Protein AF-A0A962P0C4-F1 (afdb_monomer)

Solvent-accessible surface area (backbone atoms only — not comparable to full-atom values): 7167 Å² total; per-residue (Å²): 136,87,81,87,77,86,79,69,85,74,62,99,57,83,54,52,70,57,53,49,52,49,50,66,74,43,44,66,60,51,50,51,53,49,51,52,53,55,70,74,49,64,89,88,65,76,86,66,91,74,86,82,83,75,74,70,86,83,66,76,73,90,78,90,72,92,64,100,70,81,92,78,93,75,89,71,83,88,72,87,84,76,59,99,85,64,82,78,78,78,74,79,77,78,80,87,129

Secondary structure (DSSP, 8-state):
-----------TTTTHHHHHHHHHHTHHHHHHHHHHHHHTS-GGG-SS----PPPGGG-PPPPP---S-S------TT-SS--TT--PPPPPPPPP-

Mean predicted aligned error: 16.47 Å

Structure (mmCIF, N/CA/C/O backbone):
data_AF-A0A962P0C4-F1
#
_entry.id   AF-A0A962P0C4-F1
#
loop_
_atom_site.group_PDB
_atom_site.id
_atom_site.type_symbol
_atom_site.label_atom_id
_atom_site.label_alt_id
_atom_site.label_comp_id
_atom_site.label_asym_id
_atom_site.label_entity_id
_atom_site.label_seq_id
_atom_site.pdbx_PDB_ins_code
_atom_site.Cartn_x
_atom_site.Cartn_y
_atom_site.Cartn_z
_atom_site.occupancy
_atom_site.B_iso_or_equiv
_atom_site.auth_seq_id
_atom_site.auth_comp_id
_atom_site.auth_asym_id
_atom_site.auth_atom_id
_atom_site.pdbx_PDB_model_num
ATOM 1 N N . MET A 1 1 ? 28.237 7.966 -12.276 1.00 45.19 1 MET A N 1
ATOM 2 C CA . MET A 1 1 ? 26.866 7.555 -11.900 1.00 45.19 1 MET A CA 1
ATOM 3 C C . MET A 1 1 ? 26.126 8.776 -11.386 1.00 45.19 1 MET A C 1
ATOM 5 O O . MET A 1 1 ? 26.444 9.251 -10.306 1.00 45.19 1 MET A O 1
ATOM 9 N N . SER A 1 2 ? 25.223 9.349 -12.182 1.00 56.06 2 SER A N 1
ATOM 10 C CA . SER A 1 2 ? 24.446 10.524 -11.774 1.00 56.06 2 SER A CA 1
ATOM 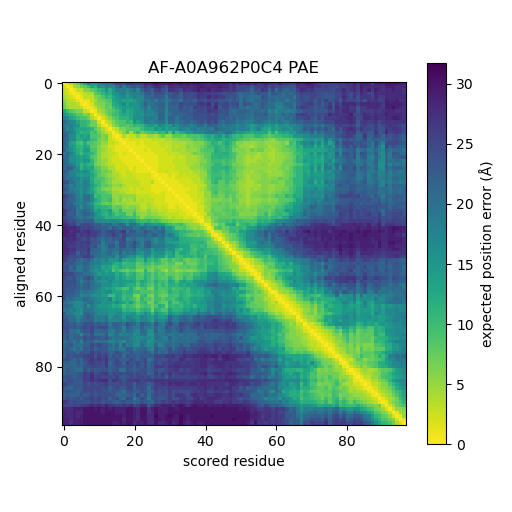11 C C . SER A 1 2 ? 23.213 10.079 -10.990 1.00 56.06 2 SER A C 1
ATOM 13 O O . SER A 1 2 ? 22.316 9.454 -11.553 1.00 56.06 2 SER A O 1
ATOM 15 N N . TYR A 1 3 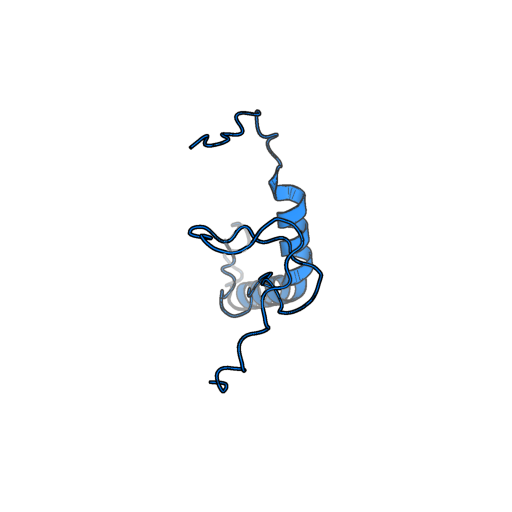? 23.170 10.390 -9.698 1.00 65.31 3 TYR A N 1
ATOM 16 C CA . TYR A 1 3 ? 21.983 10.191 -8.872 1.00 65.31 3 TYR A CA 1
ATOM 17 C C . TYR A 1 3 ? 21.062 11.400 -9.065 1.00 65.31 3 TYR A C 1
ATOM 19 O O . TYR A 1 3 ? 21.446 12.531 -8.762 1.00 65.31 3 TYR A O 1
ATOM 27 N N . ILE A 1 4 ? 19.871 11.190 -9.624 1.00 68.44 4 ILE A N 1
ATOM 28 C CA . ILE A 1 4 ? 18.893 12.269 -9.799 1.00 68.44 4 ILE A CA 1
ATOM 29 C C . ILE A 1 4 ? 18.190 12.470 -8.456 1.00 68.44 4 ILE A C 1
ATOM 31 O O . ILE A 1 4 ? 17.383 11.645 -8.037 1.00 68.44 4 ILE A O 1
ATOM 35 N N . ILE A 1 5 ? 18.512 13.568 -7.773 1.00 66.25 5 ILE A N 1
ATOM 36 C CA . ILE A 1 5 ? 17.848 13.976 -6.533 1.00 66.25 5 ILE A CA 1
ATOM 37 C C . ILE A 1 5 ? 16.813 15.046 -6.885 1.00 66.25 5 ILE A C 1
ATOM 39 O O . ILE A 1 5 ? 17.162 16.180 -7.218 1.00 66.25 5 ILE A O 1
ATOM 43 N N . ASP A 1 6 ? 15.531 14.688 -6.808 1.00 71.69 6 ASP A N 1
ATOM 44 C CA . ASP A 1 6 ? 14.431 15.642 -6.954 1.00 71.69 6 ASP A CA 1
ATOM 45 C C . ASP A 1 6 ? 14.312 16.500 -5.683 1.00 71.69 6 ASP A C 1
ATOM 47 O O . ASP A 1 6 ? 13.859 16.033 -4.639 1.00 71.69 6 ASP A O 1
ATOM 51 N N . ARG A 1 7 ? 14.753 17.762 -5.773 1.00 76.19 7 ARG A N 1
ATOM 52 C CA . ARG A 1 7 ? 14.742 18.743 -4.671 1.00 76.19 7 ARG A CA 1
ATOM 53 C C . ARG A 1 7 ? 13.507 19.651 -4.666 1.00 76.19 7 ARG A C 1
ATOM 55 O O . ARG A 1 7 ? 13.496 20.651 -3.950 1.00 76.19 7 ARG A O 1
ATOM 62 N N . ARG A 1 8 ? 12.495 19.382 -5.498 1.00 76.56 8 ARG A N 1
ATOM 63 C CA . ARG A 1 8 ? 11.297 20.234 -5.569 1.00 76.56 8 ARG A CA 1
ATOM 64 C C . ARG A 1 8 ? 10.579 20.246 -4.216 1.00 76.56 8 ARG A C 1
ATOM 66 O O . ARG A 1 8 ? 10.462 19.211 -3.566 1.00 76.56 8 ARG A O 1
ATOM 73 N N . LEU A 1 9 ? 10.084 21.417 -3.795 1.00 66.44 9 LEU A N 1
ATOM 74 C CA . LEU A 1 9 ? 9.319 21.557 -2.556 1.00 66.44 9 LEU A CA 1
ATOM 75 C C . LEU A 1 9 ? 8.034 20.740 -2.703 1.00 66.44 9 LEU A C 1
ATOM 77 O O . LEU A 1 9 ? 7.123 21.091 -3.457 1.00 66.44 9 LEU A O 1
ATOM 81 N N . ASN A 1 10 ? 7.994 19.588 -2.047 1.00 62.06 10 ASN A N 1
ATOM 82 C CA . ASN A 1 10 ? 6.867 18.693 -2.173 1.00 62.06 10 ASN A CA 1
ATOM 83 C C . ASN A 1 10 ? 5.647 19.361 -1.530 1.00 62.06 10 ASN A C 1
ATOM 85 O O . ASN A 1 10 ? 5.610 19.497 -0.311 1.00 62.06 10 ASN A O 1
ATOM 89 N N . GLY A 1 11 ? 4.659 19.788 -2.330 1.00 62.59 11 GLY A N 1
ATOM 90 C CA . GLY A 1 11 ? 3.401 20.321 -1.798 1.00 62.59 11 GLY A CA 1
ATOM 91 C C . GLY A 1 11 ? 2.852 19.379 -0.723 1.00 62.59 11 GLY A C 1
ATOM 92 O O . GLY A 1 11 ? 2.920 18.162 -0.904 1.00 62.59 11 GLY A O 1
ATOM 93 N N . ARG A 1 12 ? 2.350 19.928 0.395 1.00 63.34 12 ARG A N 1
ATOM 94 C CA . ARG A 1 12 ? 2.032 19.228 1.669 1.00 63.34 12 ARG A CA 1
ATOM 95 C C . ARG A 1 12 ? 1.031 18.051 1.577 1.00 63.34 12 ARG A C 1
ATOM 97 O O . ARG A 1 12 ? 0.616 17.517 2.594 1.00 63.34 12 ARG A O 1
ATOM 104 N N . HIS A 1 13 ? 0.664 17.621 0.372 1.00 63.53 13 HIS A N 1
ATOM 105 C CA . HIS A 1 13 ? -0.429 16.709 0.052 1.00 63.53 13 HIS A CA 1
ATOM 106 C C . HIS A 1 13 ? -0.067 15.653 -1.008 1.00 63.53 13 HIS A C 1
ATOM 108 O O . HIS A 1 13 ? -0.960 15.083 -1.634 1.00 63.53 13 HIS A O 1
ATOM 114 N N . LYS A 1 14 ? 1.224 15.360 -1.228 1.00 64.69 14 LYS A N 1
ATOM 115 C CA . LYS A 1 14 ? 1.669 14.403 -2.265 1.00 64.69 14 LYS A CA 1
ATOM 116 C C . LYS A 1 14 ? 1.035 13.011 -2.185 1.00 64.69 14 LYS A C 1
ATOM 118 O O . LYS A 1 14 ? 0.964 12.326 -3.198 1.00 64.69 14 LYS A O 1
ATOM 123 N N . SER A 1 15 ? 0.561 12.600 -1.014 1.00 68.31 15 SER A N 1
ATOM 124 C CA . SER A 1 15 ? -0.069 11.299 -0.795 1.00 68.31 15 SER A CA 1
ATOM 125 C C . SER A 1 15 ? -1.596 11.345 -0.706 1.00 68.31 15 SER A C 1
ATOM 127 O O . SER A 1 15 ? -2.192 10.301 -0.469 1.00 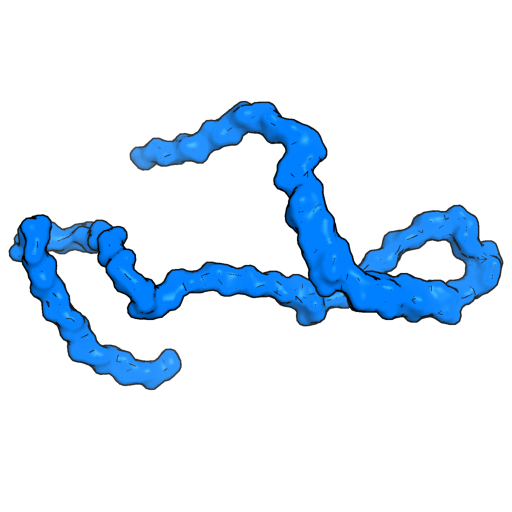68.31 15 SER A O 1
ATOM 129 N N . MET A 1 16 ? -2.262 12.491 -0.915 1.00 74.50 16 MET A N 1
ATOM 130 C CA . MET A 1 16 ? -3.725 12.590 -0.749 1.00 74.50 16 MET A CA 1
ATOM 131 C C . MET A 1 16 ? -4.492 11.621 -1.651 1.00 74.50 16 MET A C 1
ATOM 133 O O . MET A 1 16 ? -5.429 10.973 -1.198 1.00 74.50 16 MET A O 1
ATOM 137 N N . VAL A 1 17 ? -4.048 11.454 -2.898 1.00 79.81 17 VAL A N 1
ATOM 138 C CA . VAL A 1 17 ? -4.651 10.494 -3.835 1.00 79.81 17 VAL A CA 1
ATOM 139 C C . VAL A 1 17 ? -4.442 9.051 -3.362 1.00 79.81 17 VAL A C 1
ATOM 141 O O . VAL A 1 17 ? -5.371 8.251 -3.416 1.00 79.81 17 VAL A O 1
ATOM 144 N N . ASN A 1 18 ? -3.257 8.713 -2.844 1.00 78.06 18 ASN A N 1
ATOM 145 C CA . ASN A 1 18 ? -2.993 7.378 -2.296 1.00 78.06 18 ASN A CA 1
ATOM 146 C C . ASN A 1 18 ? -3.774 7.120 -1.006 1.00 78.06 18 ASN A C 1
ATOM 148 O O . ASN A 1 18 ? -4.307 6.031 -0.832 1.00 78.06 18 ASN A O 1
ATOM 152 N N . ARG A 1 19 ? -3.902 8.125 -0.134 1.00 80.81 19 ARG A N 1
ATOM 153 C CA . ARG A 1 19 ? -4.719 8.052 1.081 1.00 80.81 19 ARG A CA 1
ATOM 154 C C . ARG A 1 19 ? -6.190 7.832 0.739 1.00 80.81 19 ARG A C 1
ATOM 156 O O . ARG A 1 19 ? -6.825 6.986 1.352 1.00 80.81 19 ARG A O 1
ATOM 163 N N . GLN A 1 20 ? -6.712 8.544 -0.258 1.00 83.81 20 GLN A N 1
ATOM 164 C CA . GLN A 1 20 ? -8.075 8.344 -0.746 1.00 83.81 20 GLN A CA 1
ATOM 165 C C . GLN A 1 20 ? -8.263 6.923 -1.292 1.00 83.81 20 GLN A C 1
ATOM 167 O O . GLN A 1 20 ? -9.170 6.223 -0.860 1.00 83.81 20 GLN A O 1
ATOM 172 N N . ARG A 1 21 ? -7.347 6.445 -2.148 1.00 82.69 21 ARG A N 1
ATOM 173 C CA . ARG A 1 21 ? -7.378 5.064 -2.664 1.00 82.69 21 ARG A CA 1
ATOM 174 C C . ARG A 1 21 ? -7.309 4.016 -1.556 1.00 82.69 21 ARG A C 1
ATOM 176 O O . ARG A 1 21 ? -7.988 3.001 -1.657 1.00 82.69 21 ARG A O 1
ATOM 183 N N . PHE A 1 22 ? -6.501 4.250 -0.523 1.00 82.38 22 PHE A N 1
ATOM 184 C CA . PHE A 1 22 ? -6.430 3.386 0.652 1.00 82.38 22 PHE A CA 1
ATOM 185 C C . PHE A 1 22 ? -7.785 3.329 1.367 1.00 82.38 22 PHE A C 1
ATOM 187 O O . PHE A 1 22 ? -8.305 2.242 1.606 1.00 82.38 22 PHE A O 1
ATOM 194 N N . LEU A 1 23 ? -8.389 4.488 1.647 1.00 84.19 23 LEU A N 1
ATOM 195 C CA . LEU A 1 23 ? -9.695 4.565 2.305 1.00 84.19 23 LEU A CA 1
ATOM 196 C C . LEU A 1 23 ? -10.803 3.916 1.473 1.00 84.19 23 LEU A C 1
ATOM 198 O O . LEU A 1 23 ? -11.644 3.224 2.036 1.00 84.19 23 LEU A O 1
ATOM 202 N N . ASP A 1 24 ? -10.796 4.104 0.154 1.00 85.44 24 ASP A N 1
ATOM 203 C CA . ASP A 1 24 ? -11.791 3.512 -0.740 1.00 85.44 24 ASP A CA 1
ATOM 204 C C . ASP A 1 24 ? -11.627 1.992 -0.848 1.00 85.44 24 ASP A C 1
ATOM 206 O O . ASP A 1 24 ? -12.617 1.264 -0.792 1.00 85.44 24 ASP A O 1
ATOM 210 N N . ARG A 1 25 ? -10.384 1.499 -0.949 1.00 82.75 25 ARG A N 1
ATOM 211 C CA . ARG A 1 25 ? -10.084 0.063 -1.056 1.00 82.75 25 ARG A CA 1
ATOM 212 C C . ARG A 1 25 ? -10.424 -0.698 0.223 1.00 82.75 25 ARG A C 1
ATOM 214 O O . ARG A 1 25 ? -10.977 -1.788 0.137 1.00 82.75 25 ARG A O 1
ATOM 221 N N . TYR A 1 26 ? -10.112 -0.128 1.386 1.00 82.38 26 TYR A N 1
ATOM 222 C CA . TYR A 1 26 ? -10.251 -0.802 2.683 1.00 82.38 26 TYR A CA 1
ATOM 223 C C . TYR A 1 26 ? -11.470 -0.336 3.490 1.00 82.38 26 TYR A C 1
ATOM 225 O O . TYR A 1 26 ? -11.574 -0.588 4.690 1.00 82.38 26 TYR A O 1
ATOM 233 N N . LYS A 1 27 ? -12.423 0.350 2.847 1.00 85.12 27 LYS A N 1
ATOM 234 C CA . LYS A 1 27 ? -13.610 0.925 3.499 1.00 85.12 27 LYS A CA 1
ATOM 235 C C . LYS A 1 27 ? -14.429 -0.104 4.281 1.00 85.12 27 LYS A C 1
ATOM 237 O O . LYS A 1 27 ? -14.979 0.231 5.327 1.00 85.12 27 LYS A O 1
ATOM 242 N N . ALA A 1 28 ? -14.544 -1.327 3.761 1.00 84.12 28 ALA A N 1
ATOM 243 C CA . ALA A 1 28 ? -15.308 -2.401 4.391 1.00 84.12 28 ALA A CA 1
ATOM 244 C C . ALA A 1 28 ? -14.635 -2.879 5.687 1.00 84.12 28 ALA A C 1
ATOM 246 O O . ALA A 1 28 ? -15.266 -2.867 6.739 1.00 84.12 28 ALA A O 1
ATOM 247 N N . GLN A 1 29 ? -13.336 -3.173 5.628 1.00 80.69 29 GLN A N 1
ATOM 248 C CA . GLN A 1 29 ? -12.529 -3.627 6.763 1.00 80.69 29 GLN A CA 1
ATOM 249 C C . GLN A 1 29 ? -12.421 -2.553 7.852 1.00 80.69 29 GLN A C 1
ATOM 251 O O . GLN A 1 29 ? -12.472 -2.860 9.042 1.00 80.69 29 GLN A O 1
ATOM 256 N N . ILE A 1 30 ? -12.323 -1.277 7.456 1.00 80.62 30 ILE A N 1
ATOM 257 C CA . ILE A 1 30 ? -12.350 -0.148 8.395 1.00 80.62 30 ILE A CA 1
ATOM 258 C C . ILE A 1 30 ? -13.688 -0.105 9.136 1.00 80.62 30 ILE A C 1
ATOM 260 O O . ILE A 1 30 ? -13.702 0.068 10.350 1.00 80.62 30 ILE A O 1
ATOM 264 N N . ARG A 1 31 ? -14.815 -0.275 8.433 1.00 83.75 31 ARG A N 1
ATOM 265 C CA . ARG A 1 31 ? -16.146 -0.273 9.059 1.00 83.75 31 ARG A CA 1
ATOM 266 C C . ARG A 1 31 ? -16.328 -1.425 10.038 1.00 83.75 31 ARG A C 1
ATOM 268 O O . ARG A 1 31 ? -16.848 -1.191 11.121 1.00 83.75 31 ARG A O 1
ATOM 275 N N . GLU A 1 32 ? -15.893 -2.624 9.670 1.00 83.81 32 GLU A N 1
ATOM 276 C CA . GLU A 1 32 ? -15.941 -3.805 10.536 1.00 83.81 32 GLU A CA 1
ATOM 277 C C . GLU A 1 32 ? -15.082 -3.608 11.789 1.00 83.81 32 GLU A C 1
ATOM 279 O O . GLU A 1 32 ? -15.579 -3.730 12.902 1.00 83.81 32 GLU A O 1
ATOM 284 N N . SER A 1 33 ? -13.836 -3.157 11.622 1.00 78.56 33 SER A N 1
ATOM 285 C CA . SER A 1 33 ? -12.927 -2.898 12.748 1.00 78.56 33 SER A CA 1
ATOM 286 C C . SER A 1 33 ? -13.459 -1.814 13.694 1.00 78.56 33 SER A C 1
ATOM 288 O O . SER A 1 33 ? -13.299 -1.910 14.908 1.00 78.56 33 SER A O 1
ATOM 290 N N . VAL A 1 34 ? -14.115 -0.780 13.153 1.00 78.81 34 VAL A N 1
ATOM 291 C CA . VAL A 1 34 ? -14.776 0.266 13.949 1.00 78.81 34 VAL A CA 1
ATOM 292 C C . VAL A 1 34 ? -16.007 -0.283 14.674 1.00 78.81 34 VAL A C 1
ATOM 294 O O . VAL A 1 34 ? -16.215 0.056 15.837 1.00 78.81 34 VAL A O 1
ATOM 297 N N . ALA A 1 35 ? -16.813 -1.126 14.024 1.00 80.81 35 ALA A N 1
AT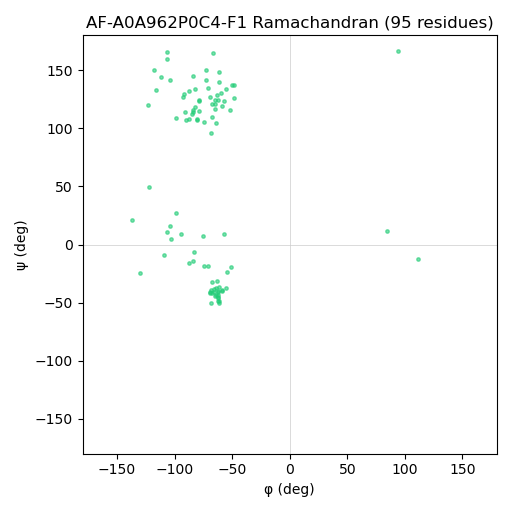OM 298 C CA . ALA A 1 35 ? -17.987 -1.744 14.637 1.00 80.81 35 ALA A CA 1
ATOM 299 C C . ALA A 1 35 ? -17.594 -2.693 15.782 1.00 80.81 35 ALA A C 1
ATOM 301 O O . ALA A 1 35 ? -18.157 -2.610 16.874 1.00 80.81 35 ALA A O 1
ATOM 302 N N . ASP A 1 36 ? -16.567 -3.515 15.572 1.00 79.00 36 ASP A N 1
ATOM 303 C CA . ASP A 1 36 ? -16.002 -4.401 16.588 1.00 79.00 36 ASP A CA 1
ATOM 304 C C . ASP A 1 36 ? -15.431 -3.616 17.770 1.00 79.00 36 ASP A C 1
ATOM 306 O O . ASP A 1 36 ? -15.711 -3.948 18.925 1.00 79.00 36 ASP A O 1
ATOM 310 N N . ALA A 1 37 ? -14.666 -2.554 17.502 1.00 74.38 37 ALA A N 1
ATOM 311 C CA . ALA A 1 37 ? -14.130 -1.682 18.543 1.00 74.38 37 ALA A CA 1
ATOM 312 C C . ALA A 1 37 ? -15.249 -0.992 19.341 1.00 74.38 37 ALA A C 1
ATOM 314 O O . ALA A 1 37 ? -15.180 -0.933 20.566 1.00 74.38 37 ALA A O 1
ATOM 315 N N . ALA A 1 38 ? -16.313 -0.533 18.672 1.00 73.50 38 ALA A N 1
ATOM 316 C CA . ALA A 1 38 ? -17.472 0.066 19.328 1.00 73.50 38 ALA A CA 1
ATOM 317 C C . ALA A 1 38 ? -18.248 -0.946 20.187 1.00 73.50 38 ALA A C 1
ATOM 319 O O . ALA A 1 38 ? -18.678 -0.601 21.284 1.00 73.50 38 ALA A O 1
ATOM 320 N N . SER A 1 39 ? -18.386 -2.196 19.732 1.00 73.44 39 SER A N 1
ATOM 321 C CA . SER A 1 39 ? -19.085 -3.255 20.477 1.00 73.44 39 SER A CA 1
ATOM 322 C C . SER A 1 39 ? -18.364 -3.674 21.763 1.00 73.44 39 SER A C 1
ATOM 324 O O . SER A 1 39 ? -19.003 -4.020 22.753 1.00 73.44 39 SER A O 1
ATOM 326 N N . LYS A 1 40 ? -17.027 -3.616 21.762 1.00 71.12 40 LYS A N 1
ATOM 327 C CA . LYS A 1 40 ? -16.172 -3.947 22.913 1.00 71.12 40 LYS A CA 1
ATOM 328 C C . LYS A 1 40 ? -16.029 -2.783 23.900 1.00 71.12 40 LYS A C 1
ATOM 330 O O . LYS A 1 40 ? -15.428 -2.958 24.960 1.00 71.12 40 LYS A O 1
ATOM 335 N N . ARG A 1 41 ? -16.551 -1.599 23.566 1.00 63.06 41 ARG A N 1
ATOM 336 C CA . ARG A 1 41 ? -16.409 -0.381 24.368 1.00 63.06 41 ARG A CA 1
ATOM 337 C C . ARG A 1 41 ? -17.439 -0.363 25.502 1.00 63.06 41 ARG A C 1
ATOM 339 O O . ARG A 1 41 ? -18.624 -0.594 25.284 1.00 63.06 41 ARG A O 1
ATOM 346 N N . SER A 1 42 ? -16.997 -0.040 26.717 1.00 56.69 42 SER A N 1
ATOM 347 C CA . SER A 1 42 ? -17.906 0.334 27.808 1.00 56.69 42 SER A CA 1
ATOM 348 C C . SER A 1 42 ? -18.497 1.718 27.514 1.00 56.69 42 SER A C 1
ATOM 350 O O . SER A 1 42 ? -17.760 2.639 27.162 1.00 56.69 42 SER A O 1
ATOM 352 N N . ILE A 1 43 ? -19.814 1.874 27.694 1.00 60.06 43 ILE A N 1
ATOM 353 C CA . ILE A 1 43 ? -20.611 3.102 27.457 1.00 60.06 43 ILE A CA 1
ATOM 354 C C . ILE A 1 43 ? -20.020 4.353 28.145 1.00 60.06 43 ILE A C 1
ATOM 356 O O . ILE A 1 43 ? -20.301 5.482 27.756 1.00 60.06 43 ILE A O 1
ATOM 360 N N . THR A 1 44 ? -19.162 4.172 29.147 1.00 61.12 44 THR A N 1
ATOM 361 C CA . THR A 1 44 ? -18.554 5.239 29.951 1.00 61.12 44 THR A CA 1
ATOM 362 C C . THR A 1 44 ? -17.453 6.050 29.264 1.00 61.12 44 THR A C 1
ATOM 364 O O . THR A 1 44 ? -17.146 7.131 29.750 1.00 61.12 44 THR A O 1
ATOM 367 N N . ASP A 1 45 ? -16.842 5.575 28.174 1.00 57.34 45 ASP A N 1
ATOM 368 C CA . ASP A 1 45 ? -15.677 6.243 27.562 1.00 57.34 45 ASP A CA 1
ATOM 369 C C . ASP A 1 45 ? -15.937 6.617 26.099 1.00 57.34 45 ASP A C 1
ATOM 371 O O . ASP A 1 45 ? -15.160 6.262 25.225 1.00 57.34 45 ASP A O 1
ATOM 375 N N . MET A 1 46 ? -17.066 7.267 25.793 1.00 60.31 46 MET A N 1
ATOM 376 C CA . MET A 1 46 ? -17.457 7.635 24.418 1.00 60.31 46 MET A CA 1
ATOM 377 C C . MET A 1 46 ? -16.836 8.950 23.905 1.00 60.31 46 MET A C 1
ATOM 379 O O . MET A 1 46 ? -16.876 9.208 22.705 1.00 60.31 46 MET A O 1
ATOM 383 N N . GLU A 1 47 ? -16.253 9.782 24.776 1.00 59.28 47 GLU A N 1
ATOM 384 C CA . GLU A 1 47 ? -15.801 11.142 24.418 1.00 59.28 47 GLU A CA 1
ATOM 385 C C . GLU A 1 47 ? -14.369 11.220 23.859 1.00 59.28 47 GLU A C 1
ATOM 387 O O . GLU A 1 47 ? -14.000 12.217 23.236 1.00 59.28 47 GLU A O 1
ATOM 392 N N . ARG A 1 48 ? -13.539 10.185 24.035 1.00 61.69 48 ARG A N 1
ATOM 393 C CA . ARG A 1 48 ? -12.147 10.192 23.554 1.00 61.69 48 ARG A CA 1
ATOM 394 C C . ARG A 1 48 ? -12.027 9.582 22.158 1.00 61.69 48 ARG A C 1
ATOM 396 O O . ARG A 1 48 ? -12.464 8.457 21.912 1.00 61.69 48 ARG A O 1
ATOM 403 N N . GLY A 1 49 ? -11.405 10.316 21.234 1.00 57.31 49 GLY A N 1
ATOM 404 C CA . GLY A 1 49 ? -11.013 9.780 19.930 1.00 57.31 49 GLY A CA 1
ATOM 405 C C . GLY A 1 49 ? -9.999 8.653 20.114 1.00 57.31 49 GLY A C 1
ATOM 406 O O . GLY A 1 49 ? -8.973 8.852 20.759 1.00 57.31 49 GLY A O 1
ATOM 407 N N . GLU A 1 50 ? -10.294 7.473 19.575 1.00 61.03 50 GLU A N 1
ATOM 408 C CA . GLU A 1 50 ? -9.465 6.280 19.749 1.00 61.03 50 GLU A CA 1
ATOM 409 C C . GLU A 1 50 ? -8.810 5.874 18.424 1.00 61.03 50 GLU A C 1
ATOM 411 O O . GLU A 1 50 ? -9.390 6.021 17.344 1.00 61.03 50 GLU A O 1
ATOM 416 N N . SER A 1 51 ? -7.577 5.374 18.501 1.00 62.50 51 SER A N 1
ATOM 417 C CA . SER A 1 51 ? -6.856 4.833 17.353 1.00 62.50 51 SER A CA 1
ATOM 418 C C . SER A 1 51 ? -7.326 3.406 17.072 1.00 62.50 51 SER A C 1
ATOM 420 O O . SER A 1 51 ? -6.987 2.485 17.813 1.00 62.50 51 SER A O 1
ATOM 422 N N . VAL A 1 52 ? -8.076 3.205 15.990 1.00 65.69 52 VAL A N 1
ATOM 423 C CA . VAL A 1 52 ? -8.479 1.863 15.543 1.00 65.69 52 VAL A CA 1
ATOM 424 C C . VAL A 1 52 ? -7.311 1.208 14.805 1.00 65.69 52 VAL A C 1
ATOM 426 O O . VAL A 1 52 ? -6.891 1.681 13.748 1.00 65.69 52 VAL A O 1
ATOM 429 N N . SER A 1 53 ? -6.773 0.128 15.373 1.00 65.88 53 SER A N 1
ATOM 430 C CA . SER A 1 53 ? -5.719 -0.674 14.747 1.00 65.88 53 SER A CA 1
ATOM 431 C C . SER A 1 53 ? -6.337 -1.652 13.748 1.00 65.88 53 SER A C 1
ATOM 433 O O . SER A 1 53 ? -7.144 -2.499 14.127 1.00 65.88 53 SER A O 1
ATOM 435 N N . LEU A 1 54 ? -5.978 -1.522 12.471 1.00 67.56 54 LEU A N 1
ATOM 436 C CA . LEU A 1 54 ? -6.435 -2.425 11.415 1.00 67.56 54 LEU A CA 1
ATOM 437 C C . LEU A 1 54 ? -5.480 -3.627 11.323 1.00 67.56 54 LEU A C 1
ATOM 439 O O . LEU A 1 54 ? -4.262 -3.422 11.262 1.00 67.56 54 LEU A O 1
ATOM 443 N N . PRO A 1 55 ? -5.984 -4.872 11.278 1.00 65.75 55 PRO A N 1
ATOM 444 C CA . PRO A 1 55 ? -5.138 -6.044 11.099 1.00 65.75 55 PRO A CA 1
ATOM 445 C C . PRO A 1 55 ? -4.427 -5.991 9.740 1.00 65.75 55 PRO A C 1
ATOM 447 O O . PRO A 1 55 ? -5.042 -5.809 8.693 1.00 65.75 55 PRO A O 1
ATOM 450 N N . THR A 1 56 ? -3.105 -6.168 9.747 1.00 63.94 56 THR A N 1
ATOM 451 C CA . THR A 1 56 ? -2.237 -5.991 8.567 1.00 63.94 56 THR A CA 1
ATOM 452 C C . THR A 1 56 ? -2.407 -7.090 7.515 1.00 63.94 56 THR A C 1
ATOM 454 O O . THR A 1 56 ? -2.003 -6.911 6.368 1.00 63.94 56 THR A O 1
ATOM 457 N N . LYS A 1 57 ? -2.991 -8.233 7.900 1.00 61.03 57 LYS A N 1
ATOM 458 C CA . LYS A 1 57 ? -3.062 -9.452 7.082 1.00 61.03 57 LYS A CA 1
ATOM 459 C C . LYS A 1 57 ? -3.865 -9.266 5.790 1.00 61.03 57 LYS A C 1
ATOM 461 O O . LYS A 1 57 ? -3.501 -9.854 4.779 1.00 61.03 57 LYS A O 1
ATOM 466 N N . ASP A 1 58 ? -4.873 -8.396 5.809 1.00 6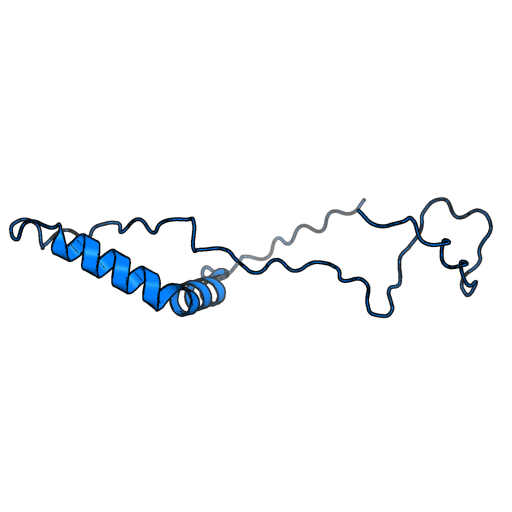1.91 58 ASP A N 1
ATOM 467 C CA . ASP A 1 58 ? -5.796 -8.201 4.683 1.00 61.91 58 ASP A CA 1
ATOM 468 C C . ASP A 1 58 ? -5.557 -6.881 3.924 1.00 61.91 58 ASP A C 1
ATOM 470 O O . ASP A 1 58 ? -6.354 -6.489 3.074 1.00 61.91 58 ASP A O 1
ATOM 474 N N . ILE A 1 59 ? -4.441 -6.191 4.204 1.00 68.19 59 ILE A N 1
ATOM 475 C CA . ILE A 1 59 ? -4.054 -4.914 3.572 1.00 68.19 59 ILE A CA 1
ATOM 476 C C . ILE A 1 59 ? -3.022 -5.141 2.448 1.00 68.19 59 ILE A C 1
ATOM 478 O O . ILE A 1 59 ? -2.193 -4.281 2.147 1.00 68.19 59 ILE A O 1
ATOM 482 N N . SER A 1 60 ? -3.027 -6.317 1.816 1.00 69.31 60 SER A N 1
ATOM 483 C CA . SER A 1 60 ? -2.073 -6.639 0.751 1.00 69.31 60 SER A CA 1
ATOM 484 C C . SER A 1 60 ? -2.287 -5.742 -0.472 1.00 69.31 60 SER A C 1
ATOM 486 O O . SER A 1 60 ? -3.356 -5.746 -1.086 1.00 69.31 60 SER A O 1
ATOM 488 N N . GLU A 1 61 ? -1.260 -4.988 -0.855 1.00 70.44 61 GLU A N 1
ATOM 489 C CA . GLU A 1 61 ? -1.285 -4.183 -2.073 1.00 70.44 61 GLU A CA 1
ATOM 490 C C . GLU A 1 61 ? -0.895 -5.020 -3.302 1.00 70.44 61 GLU A C 1
ATOM 492 O O . GLU A 1 61 ? -0.033 -5.896 -3.204 1.00 70.44 61 GLU A O 1
ATOM 497 N N . PRO A 1 62 ? -1.489 -4.753 -4.480 1.00 71.00 62 PRO A N 1
ATOM 498 C CA . PRO A 1 62 ? -1.032 -5.369 -5.714 1.00 71.00 62 PRO A CA 1
ATOM 499 C C . PRO A 1 62 ? 0.383 -4.882 -6.028 1.00 71.00 62 PRO A C 1
ATOM 501 O O . PRO A 1 62 ? 0.629 -3.679 -6.145 1.00 71.00 62 PRO A O 1
ATOM 504 N N . VAL A 1 63 ? 1.307 -5.825 -6.191 1.00 75.12 63 VAL A N 1
ATOM 505 C CA . VAL A 1 63 ? 2.678 -5.527 -6.596 1.00 75.12 63 VAL A CA 1
ATOM 506 C C . VAL A 1 63 ? 2.775 -5.612 -8.114 1.00 75.12 63 VAL A C 1
ATOM 508 O O . VAL A 1 63 ? 2.346 -6.585 -8.735 1.00 75.12 63 VAL A O 1
ATOM 511 N N . PHE A 1 64 ? 3.339 -4.574 -8.727 1.00 76.50 64 PHE A N 1
ATOM 512 C CA . PHE A 1 64 ? 3.664 -4.609 -10.145 1.00 76.50 64 PHE A CA 1
ATOM 513 C C . PHE A 1 64 ? 4.959 -5.391 -10.344 1.00 76.50 64 PHE A C 1
ATOM 515 O O . PHE A 1 64 ? 5.998 -5.044 -9.784 1.00 76.50 64 PHE A O 1
ATOM 522 N N . HIS A 1 65 ? 4.901 -6.417 -11.185 1.00 75.62 65 HIS A N 1
ATOM 523 C CA . HIS A 1 65 ? 6.072 -7.165 -11.616 1.00 75.62 65 HIS A CA 1
ATOM 524 C C . HIS A 1 65 ? 6.255 -7.033 -13.123 1.00 75.62 65 HIS A C 1
ATOM 526 O O . HIS A 1 65 ? 5.301 -6.903 -13.894 1.00 75.62 65 HIS A O 1
ATOM 532 N N . HIS A 1 66 ? 7.507 -7.103 -13.557 1.00 77.75 66 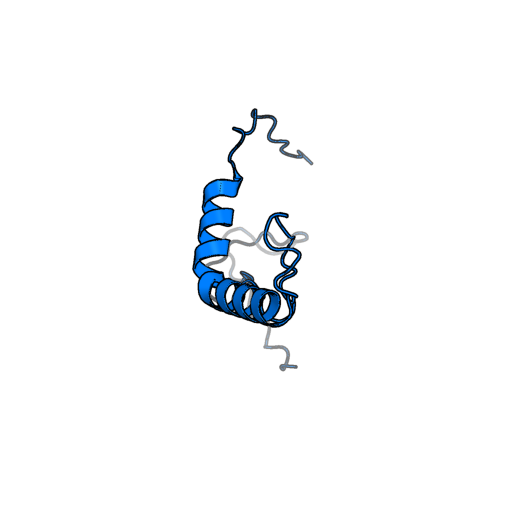HIS A N 1
ATOM 533 C CA . HIS A 1 66 ? 7.846 -7.214 -14.964 1.00 77.75 66 HIS A CA 1
ATOM 534 C C . HIS A 1 66 ? 7.414 -8.595 -15.494 1.00 77.75 66 HIS A C 1
ATOM 536 O O . HIS A 1 66 ? 8.155 -9.563 -15.374 1.00 77.75 66 HIS A O 1
ATOM 542 N N . GLY A 1 67 ? 6.233 -8.696 -16.117 1.00 72.50 67 GLY A N 1
ATOM 543 C CA . GLY A 1 67 ? 5.743 -9.944 -16.738 1.00 72.50 67 GLY A CA 1
ATOM 544 C C . GLY A 1 67 ? 6.570 -10.390 -17.955 1.00 72.50 67 GLY A C 1
ATOM 545 O O . GLY A 1 67 ? 7.327 -9.600 -18.500 1.00 72.50 67 GLY A O 1
ATOM 546 N N . GLN A 1 68 ? 6.446 -11.632 -18.428 1.00 71.94 68 GLN A N 1
ATOM 547 C CA . GLN A 1 68 ? 7.266 -12.144 -19.549 1.00 71.94 68 GLN A CA 1
ATOM 548 C C . GLN A 1 68 ? 6.86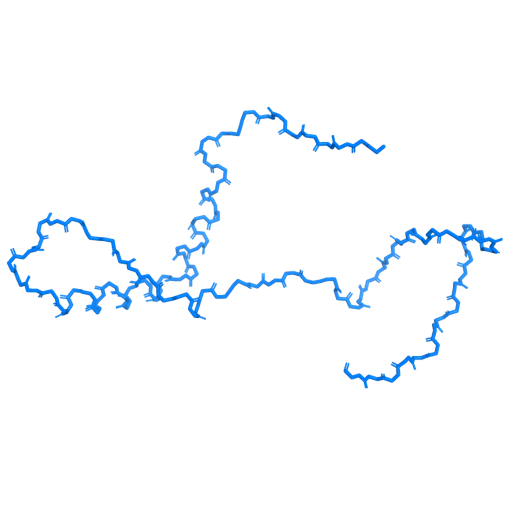6 -11.634 -20.955 1.00 71.94 68 GLN A C 1
ATOM 550 O O . GLN A 1 68 ? 7.388 -12.111 -21.959 1.00 71.94 68 GLN A O 1
ATOM 555 N N . GLY A 1 69 ? 5.938 -10.679 -21.046 1.00 73.81 69 GLY A N 1
ATOM 556 C CA . GLY A 1 69 ? 5.406 -10.171 -22.312 1.00 73.81 69 GLY A CA 1
ATOM 557 C C . GLY A 1 69 ? 5.899 -8.773 -22.692 1.00 73.81 69 GLY A C 1
ATOM 558 O O . GLY A 1 69 ? 6.410 -8.021 -21.858 1.00 73.81 69 GLY A O 1
ATOM 559 N N . GLY A 1 70 ? 5.667 -8.419 -23.957 1.00 74.12 70 GLY A N 1
ATOM 560 C CA . GLY A 1 70 ? 5.976 -7.110 -24.535 1.00 74.12 70 GLY A CA 1
ATOM 561 C C . GLY A 1 70 ? 7.339 -7.040 -25.228 1.00 74.12 70 GLY A C 1
ATOM 562 O O . 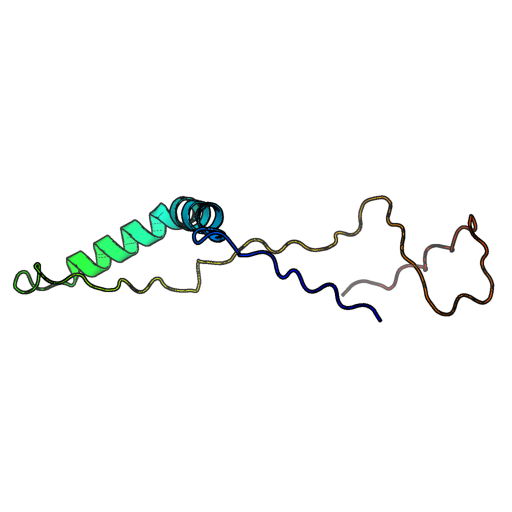GLY A 1 70 ? 8.180 -7.926 -25.084 1.00 74.12 70 GLY A O 1
ATOM 563 N N . VAL A 1 71 ? 7.545 -5.969 -25.997 1.00 71.25 71 VAL A N 1
ATOM 564 C CA . VAL A 1 71 ? 8.859 -5.620 -26.553 1.00 71.25 71 VAL A CA 1
ATOM 565 C C . VAL A 1 71 ? 9.666 -4.960 -25.439 1.00 71.25 71 VAL A C 1
ATOM 567 O O . VAL A 1 71 ? 9.198 -4.006 -24.817 1.00 71.25 71 VAL A O 1
ATOM 570 N N . ARG A 1 72 ? 10.845 -5.507 -25.140 1.00 69.88 72 ARG A N 1
ATOM 571 C CA . ARG A 1 72 ? 11.747 -4.994 -24.107 1.00 69.88 72 ARG A CA 1
ATOM 572 C C . ARG A 1 72 ? 13.097 -4.691 -24.716 1.00 69.88 72 ARG A C 1
ATOM 574 O O . ARG A 1 72 ? 13.781 -5.610 -25.154 1.00 69.88 72 ARG A O 1
ATOM 581 N N . ASP A 1 73 ? 13.492 -3.433 -24.626 1.00 71.81 73 ASP A N 1
ATOM 582 C CA . ASP A 1 73 ? 14.855 -3.022 -24.922 1.00 71.81 73 ASP A CA 1
ATOM 583 C C . ASP A 1 73 ? 15.656 -3.103 -23.622 1.00 71.81 73 ASP A C 1
ATOM 585 O O . ASP A 1 73 ? 15.454 -2.320 -22.691 1.00 71.81 73 ASP A O 1
ATOM 589 N N . MET A 1 74 ? 16.525 -4.108 -23.519 1.00 70.62 74 MET A N 1
ATOM 590 C CA . MET A 1 74 ? 17.411 -4.299 -22.373 1.00 70.62 74 MET A CA 1
ATOM 591 C C . MET A 1 74 ? 18.859 -4.162 -22.831 1.00 70.62 74 MET A C 1
ATOM 593 O O . MET A 1 74 ? 19.264 -4.748 -23.832 1.00 70.62 74 MET A O 1
ATOM 597 N N . VAL A 1 75 ? 19.651 -3.393 -22.086 1.00 71.69 75 VAL A N 1
ATOM 598 C CA . VAL A 1 75 ? 21.087 -3.276 -22.342 1.00 71.69 75 VAL A CA 1
ATOM 599 C C . VAL A 1 75 ? 21.799 -4.397 -21.595 1.00 71.69 75 VAL A C 1
ATOM 601 O O . VAL A 1 75 ? 21.900 -4.371 -20.370 1.00 71.69 75 VAL A O 1
ATOM 604 N N . HIS A 1 76 ? 22.301 -5.381 -22.335 1.00 71.19 76 HIS A N 1
ATOM 605 C CA . HIS A 1 76 ? 23.174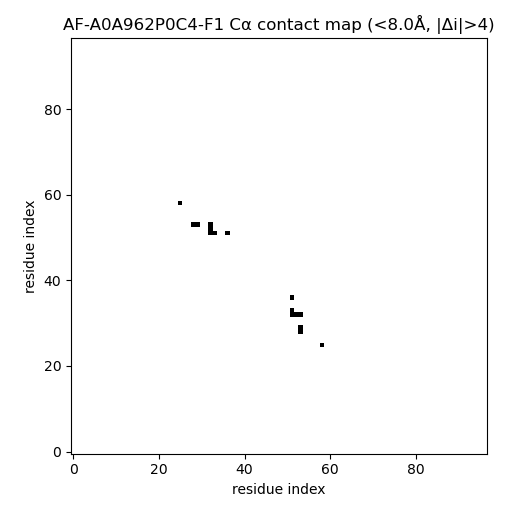 -6.413 -21.788 1.00 71.19 76 HIS A CA 1
ATOM 606 C C . HIS A 1 76 ? 24.615 -5.897 -21.758 1.00 71.19 76 HIS A C 1
ATOM 608 O O . HIS A 1 76 ? 25.225 -5.637 -22.797 1.00 71.19 76 HIS A O 1
ATOM 614 N N . THR A 1 77 ? 25.169 -5.718 -20.561 1.00 75.31 77 THR A N 1
ATOM 615 C CA . THR A 1 77 ? 26.587 -5.391 -20.384 1.00 75.31 77 THR A CA 1
ATOM 616 C C . THR A 1 77 ? 27.461 -6.613 -20.688 1.00 75.31 77 THR A C 1
ATOM 618 O O . THR A 1 77 ? 27.042 -7.751 -20.500 1.00 75.31 77 THR A O 1
ATOM 621 N N . GLY A 1 78 ? 28.687 -6.387 -21.172 1.00 75.88 78 GLY A N 1
ATOM 622 C CA . GLY A 1 78 ? 29.623 -7.474 -21.502 1.00 75.88 78 GLY A CA 1
ATOM 623 C C . GLY A 1 78 ? 29.441 -8.090 -22.892 1.00 75.88 78 GLY A C 1
ATOM 624 O O . GLY A 1 78 ? 30.043 -9.121 -23.180 1.00 75.88 78 GLY A O 1
ATOM 625 N N . ASN A 1 79 ? 28.650 -7.460 -23.761 1.00 71.50 79 ASN A N 1
ATOM 626 C CA . ASN A 1 79 ? 28.525 -7.862 -25.153 1.00 71.50 79 ASN A CA 1
ATOM 627 C C . ASN A 1 79 ? 29.862 -7.672 -25.901 1.00 71.50 79 ASN A C 1
ATOM 629 O O . ASN A 1 79 ? 30.350 -6.548 -26.021 1.00 71.50 79 ASN A O 1
ATOM 633 N N . LYS A 1 80 ? 30.449 -8.774 -26.378 1.00 69.69 80 LYS A N 1
ATOM 634 C CA . LYS A 1 80 ? 31.679 -8.787 -27.189 1.00 69.69 80 LYS A CA 1
ATOM 635 C C . LYS A 1 80 ? 31.433 -9.161 -28.655 1.00 69.69 80 LYS A C 1
ATOM 637 O O . LYS A 1 80 ? 32.360 -9.055 -29.449 1.00 69.69 80 LYS A O 1
ATOM 642 N N . GLU A 1 81 ? 30.224 -9.611 -28.997 1.00 72.12 81 GLU A N 1
ATOM 643 C CA . GLU A 1 81 ? 29.961 -10.354 -30.242 1.00 72.12 81 GLU A CA 1
ATOM 644 C C . GLU A 1 81 ? 28.776 -9.820 -31.059 1.00 72.12 81 GLU A C 1
ATOM 646 O O . GLU A 1 81 ? 28.753 -10.015 -32.268 1.00 72.12 81 GLU A O 1
ATOM 651 N N . PHE A 1 82 ? 27.814 -9.129 -30.444 1.00 72.19 82 PHE A N 1
ATOM 652 C CA . PHE A 1 82 ? 26.590 -8.679 -31.112 1.00 72.19 82 PHE A CA 1
ATOM 653 C C . PHE A 1 82 ? 26.625 -7.179 -31.422 1.00 72.19 82 PHE A C 1
ATOM 655 O O . PHE A 1 82 ? 27.071 -6.374 -30.600 1.00 72.19 82 PHE A O 1
ATOM 662 N N . VAL A 1 83 ? 26.094 -6.781 -32.576 1.00 72.94 83 VAL A N 1
ATOM 663 C CA . VAL A 1 83 ? 25.924 -5.378 -32.984 1.00 72.94 83 VAL A CA 1
ATOM 664 C C . VAL A 1 83 ? 24.440 -4.994 -32.899 1.00 72.94 83 VAL A C 1
ATOM 666 O O . VAL A 1 83 ? 23.550 -5.845 -32.866 1.00 72.94 83 VAL A O 1
ATOM 669 N N . THR A 1 84 ? 24.142 -3.694 -32.819 1.00 67.06 84 THR A N 1
ATOM 670 C CA . THR A 1 84 ? 22.768 -3.170 -32.828 1.00 67.06 84 THR A CA 1
ATOM 671 C C . THR A 1 84 ? 21.980 -3.723 -34.021 1.00 67.06 84 THR A C 1
ATOM 673 O O . THR A 1 84 ? 22.306 -3.421 -35.166 1.00 67.06 84 THR A O 1
ATOM 676 N N . GLY A 1 85 ? 20.928 -4.500 -33.748 1.00 71.50 85 GLY A N 1
ATOM 677 C CA . GLY A 1 85 ? 20.083 -5.137 -34.767 1.00 71.50 85 GLY A CA 1
ATOM 678 C C . GLY A 1 85 ? 20.197 -6.665 -34.830 1.00 71.50 85 GLY A C 1
ATOM 679 O O . GLY A 1 85 ? 19.329 -7.302 -35.430 1.00 71.50 85 GLY A O 1
ATOM 680 N N . ASP A 1 86 ? 21.194 -7.260 -34.172 1.00 74.44 86 ASP A N 1
ATOM 681 C CA . ASP A 1 86 ? 21.342 -8.715 -34.116 1.00 74.44 86 ASP A CA 1
ATOM 682 C C . ASP A 1 86 ? 20.288 -9.371 -33.214 1.00 74.44 86 ASP A C 1
ATOM 684 O O . ASP A 1 86 ? 19.919 -8.869 -32.149 1.00 74.44 86 ASP A O 1
ATOM 688 N N . LYS A 1 87 ? 19.798 -10.540 -33.642 1.00 71.25 87 LYS A N 1
ATOM 689 C CA . LYS A 1 87 ? 18.838 -11.342 -32.877 1.00 71.25 87 LYS A CA 1
ATOM 690 C C . LYS A 1 87 ? 19.590 -12.324 -31.986 1.00 71.25 87 LYS A C 1
ATOM 692 O O . LYS A 1 87 ? 20.200 -13.267 -32.484 1.00 71.25 87 LYS A O 1
ATOM 697 N N . VAL A 1 88 ? 19.489 -12.147 -30.671 1.00 70.81 88 VAL A N 1
ATOM 698 C CA . VAL A 1 88 ? 19.998 -13.129 -29.704 1.00 70.81 88 VAL A CA 1
ATOM 699 C C . VAL A 1 88 ? 19.117 -14.385 -29.773 1.00 70.81 88 VAL A C 1
ATOM 701 O O . VAL A 1 88 ? 17.890 -14.266 -29.662 1.00 70.81 88 VAL A O 1
ATOM 704 N N . PRO A 1 89 ? 19.688 -15.589 -29.968 1.00 72.88 89 PRO A N 1
ATOM 705 C CA . PRO A 1 89 ? 18.905 -16.816 -29.961 1.00 72.88 89 PRO A CA 1
ATOM 706 C C . PRO A 1 89 ? 18.221 -16.974 -28.602 1.00 72.88 89 PRO A C 1
ATOM 708 O O . PRO A 1 89 ? 18.855 -16.841 -27.554 1.00 72.88 89 PRO A O 1
ATOM 711 N N . ARG A 1 90 ? 16.908 -17.246 -28.612 1.00 69.19 90 ARG A N 1
ATOM 712 C CA . ARG A 1 90 ? 16.160 -17.505 -27.377 1.00 69.19 90 ARG A CA 1
ATOM 713 C C . ARG A 1 90 ? 16.841 -18.682 -26.662 1.00 69.19 90 ARG A C 1
ATOM 715 O O . ARG A 1 90 ? 16.976 -19.735 -27.292 1.00 69.19 90 ARG A O 1
ATOM 722 N N . PRO A 1 91 ? 17.271 -18.530 -25.394 1.00 71.25 91 PRO A N 1
ATOM 723 C CA . PRO A 1 91 ? 17.866 -19.637 -24.659 1.00 71.25 91 PRO A CA 1
ATOM 724 C C . PRO A 1 91 ? 16.890 -20.816 -24.668 1.00 71.25 91 PRO A C 1
ATOM 726 O O . PRO A 1 91 ? 15.686 -20.629 -24.463 1.00 71.25 91 PRO A O 1
ATOM 729 N N . GLN A 1 92 ? 17.396 -22.016 -24.964 1.00 70.19 92 GLN A N 1
ATOM 730 C CA . GLN A 1 92 ? 16.601 -23.239 -24.878 1.00 70.19 92 GLN A CA 1
ATOM 731 C C . GLN A 1 92 ? 16.126 -23.352 -23.429 1.00 70.19 92 GLN A C 1
ATOM 733 O O . GLN A 1 92 ? 16.941 -23.297 -22.511 1.00 70.19 92 GLN A O 1
ATOM 738 N N . GLY A 1 93 ? 14.804 -23.355 -23.239 1.00 59.47 93 GLY A N 1
ATOM 739 C CA . GLY A 1 93 ? 14.171 -23.108 -21.947 1.00 59.47 93 GLY A CA 1
ATOM 740 C C . GLY A 1 93 ? 14.787 -23.931 -20.818 1.00 59.47 93 GLY A C 1
ATOM 741 O O . GLY A 1 93 ? 14.863 -25.154 -20.906 1.00 59.47 93 GLY A O 1
ATOM 742 N N . GLY A 1 94 ? 15.202 -23.251 -19.749 1.00 58.22 94 GLY A N 1
ATOM 743 C CA . GLY A 1 94 ? 15.453 -23.900 -18.469 1.00 58.22 94 GLY A CA 1
ATOM 744 C C . GLY A 1 94 ? 14.118 -24.377 -17.910 1.00 58.22 94 GLY A C 1
ATOM 745 O O . GLY A 1 94 ? 13.197 -23.574 -17.757 1.00 58.22 94 GLY A O 1
ATOM 746 N N . GLY A 1 95 ? 14.010 -25.687 -17.687 1.00 49.41 95 GLY A N 1
ATOM 747 C CA . GLY A 1 95 ? 12.842 -26.334 -17.102 1.00 49.41 95 GLY A CA 1
ATOM 748 C C . GLY A 1 95 ? 12.405 -25.643 -15.814 1.00 49.41 95 GLY A C 1
ATOM 749 O O . GLY A 1 95 ? 13.231 -25.240 -14.997 1.00 49.41 95 GLY A O 1
ATOM 750 N N . GLY A 1 96 ? 11.091 -25.475 -15.698 1.00 46.72 96 GLY A N 1
ATOM 751 C CA . GLY A 1 96 ? 10.449 -24.774 -14.603 1.00 46.72 96 GLY A CA 1
ATOM 752 C C . GLY A 1 96 ? 10.692 -25.406 -13.236 1.00 46.72 96 GLY A C 1
ATOM 753 O O . GLY A 1 96 ? 10.795 -26.624 -13.091 1.00 46.72 96 GLY A O 1
ATOM 754 N N . GLY A 1 97 ? 10.710 -24.514 -12.256 1.00 34.41 97 GLY A N 1
ATOM 755 C CA . GLY A 1 97 ? 10.433 -24.721 -10.844 1.00 34.41 97 GLY A CA 1
ATOM 756 C C . GLY A 1 97 ? 9.855 -23.416 -10.328 1.00 34.41 97 GLY A C 1
ATOM 757 O O . GLY A 1 97 ? 10.522 -22.382 -10.554 1.00 34.41 97 GLY A O 1
#

pLDDT: mean 70.03, std 9.29, range [34.41, 85.44]

Foldseek 3Di:
DDDDDDPPPPPPCVCVVVVVVLCVVCVPQVVVLVVVVVVPDDPVPPPDDDDRDGDPPPSDDDDDDDDPDDDDDDDDPPDPDDDPPDDDPDPPDDDDD

Sequence (97 aa):
MSYIIDRRLNGRHKSMVNRQRFLDRYKAQIRESVADAASKRSITDMERGESVSLPTKDISEPVFHHGQGGVRDMVHTGNKEFVTGDKVPRPQGGGGG

Radius of gyration: 25.42 Å; Cα contacts (8 Å, |Δi|>4): 8; chains: 1; bounding box: 52×48×65 Å